Protein AF-A0A956JI15-F1 (afdb_monomer)

pLDDT: mean 96.37, std 3.05, range [80.0, 98.75]

Mean predicted aligned error: 2.75 Å

Foldseek 3Di:
DKDKDADWDWQVVDVPIHTCRLVCLLVLLFKAKAKEKLEAELQADHPRHQKYKDAPDWNVVRDVCPDDDGHGRRSIMMIDGDHFDKIKIKMWMFGFDADVNHTQDDSCVSVCNRVVHDGDGDTPDIDMDMDGDD

Solvent-accessible surface area (backbone atoms only — not comparable to full-atom values): 7423 Å² total; per-residue (Å²): 95,81,43,82,46,75,60,80,45,65,45,74,90,47,90,74,63,41,77,44,41,64,58,48,38,74,39,20,75,30,28,38,49,42,62,28,52,35,22,30,37,71,30,18,77,37,95,75,38,35,29,37,47,45,70,70,41,37,20,56,78,54,47,84,56,88,64,91,71,83,42,56,27,44,46,33,26,40,37,32,59,70,39,71,48,79,50,39,40,29,45,33,36,34,42,18,68,56,62,93,87,37,76,62,60,58,90,57,52,35,52,38,48,52,72,70,46,87,73,81,66,50,78,80,42,79,48,78,42,84,34,78,39,127

Radius of gyration: 15.05 Å; Cα contacts (8 Å, |Δi|>4): 288; chains: 1; bounding box: 37×30×47 Å

Secondary structure (DSSP, 8-state):
-EEEEE---EETTSSSPEE-HHHHHHTTTTEEEEEEESEEETTEE-SS-SEEEEE---GGGTS---SSS-----SEEEEEE-S-EEEEEEEEEEE---BTTB----TTHHHHHHTTPPPSSEEEEEEEEEEEE-

Structure (mmCIF, N/CA/C/O backbone):
data_AF-A0A956JI15-F1
#
_entry.id   AF-A0A956JI15-F1
#
loop_
_atom_site.group_PDB
_atom_site.id
_atom_site.type_symbol
_atom_site.label_atom_id
_atom_site.label_alt_id
_atom_site.label_comp_id
_atom_site.label_asym_id
_atom_site.label_entity_id
_atom_site.label_seq_id
_atom_site.pdbx_PDB_ins_code
_atom_site.Cartn_x
_atom_site.Cartn_y
_atom_site.Cartn_z
_atom_site.occupancy
_atom_site.B_iso_or_equiv
_atom_site.auth_seq_id
_atom_site.auth_comp_id
_atom_site.auth_asym_id
_atom_site.auth_atom_id
_atom_site.pdbx_PDB_model_num
ATOM 1 N N . MET A 1 1 ? -4.384 9.366 17.581 1.00 86.75 1 MET A N 1
ATOM 2 C CA . MET A 1 1 ? -2.903 9.260 17.668 1.00 86.75 1 MET A CA 1
ATOM 3 C C . MET A 1 1 ? -2.379 8.989 16.270 1.00 86.75 1 MET A C 1
ATOM 5 O O . MET A 1 1 ? -3.111 8.368 15.514 1.00 86.75 1 MET A O 1
ATOM 9 N N . SER A 1 2 ? -1.190 9.478 15.919 1.00 95.94 2 SER A N 1
ATOM 10 C CA . SER A 1 2 ? -0.632 9.353 14.565 1.00 95.94 2 SER A CA 1
ATOM 11 C C . SER A 1 2 ? 0.628 8.489 14.595 1.00 95.94 2 SER A C 1
ATOM 13 O O . SER A 1 2 ? 1.478 8.691 15.463 1.00 95.94 2 SER A O 1
ATOM 15 N N . TYR A 1 3 ? 0.723 7.53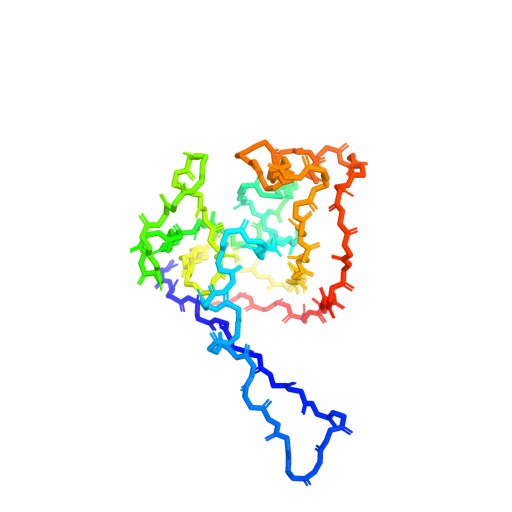8 13.670 1.00 97.06 3 TYR A N 1
ATOM 16 C CA . TYR A 1 3 ? 1.784 6.539 13.574 1.00 97.06 3 TYR A CA 1
ATOM 17 C C . TYR A 1 3 ? 2.305 6.492 12.146 1.00 97.06 3 TYR A C 1
ATOM 19 O O . TYR A 1 3 ? 1.526 6.550 11.198 1.00 97.06 3 TYR A O 1
ATOM 27 N N . GLU A 1 4 ? 3.616 6.378 12.000 1.00 98.12 4 GLU A N 1
ATOM 28 C CA . GLU A 1 4 ? 4.227 5.998 10.731 1.00 98.12 4 GLU A CA 1
ATOM 29 C C . GLU A 1 4 ? 4.191 4.473 10.605 1.00 98.12 4 GLU A C 1
ATOM 31 O O . GLU A 1 4 ? 4.482 3.762 11.571 1.00 98.12 4 GLU A O 1
ATOM 36 N N . LEU A 1 5 ? 3.789 3.986 9.436 1.00 97.75 5 LEU A N 1
ATOM 37 C CA . LEU A 1 5 ? 3.817 2.578 9.068 1.00 97.75 5 LEU A CA 1
ATOM 38 C C . LEU A 1 5 ? 4.794 2.412 7.906 1.00 97.75 5 LEU A C 1
ATOM 40 O O . LEU A 1 5 ? 4.519 2.871 6.797 1.00 97.75 5 LEU A O 1
ATOM 44 N N . THR A 1 6 ? 5.894 1.714 8.172 1.00 98.25 6 THR A N 1
ATOM 45 C CA . THR A 1 6 ? 6.856 1.275 7.158 1.00 98.25 6 THR A CA 1
ATOM 46 C C . THR A 1 6 ? 6.647 -0.207 6.876 1.00 98.25 6 THR A C 1
ATOM 48 O O . THR A 1 6 ? 6.511 -1.000 7.812 1.00 98.25 6 THR A O 1
ATOM 51 N N . ILE A 1 7 ? 6.618 -0.580 5.601 1.00 98.06 7 ILE A N 1
ATOM 52 C CA . ILE A 1 7 ? 6.451 -1.959 5.139 1.00 98.06 7 ILE A CA 1
ATOM 53 C C . ILE A 1 7 ? 7.720 -2.367 4.393 1.00 98.06 7 ILE A C 1
ATOM 55 O O . ILE A 1 7 ? 8.201 -1.630 3.541 1.00 98.06 7 ILE A O 1
ATOM 59 N N . SER A 1 8 ? 8.255 -3.540 4.722 1.00 97.19 8 SER A N 1
ATOM 60 C CA . SER A 1 8 ? 9.393 -4.153 4.037 1.00 97.19 8 SER A CA 1
ATOM 61 C C . SER A 1 8 ? 9.075 -5.602 3.684 1.00 97.19 8 SER A C 1
ATOM 63 O O . SER A 1 8 ? 8.206 -6.233 4.298 1.00 97.19 8 SER A O 1
ATOM 65 N N . PHE A 1 9 ? 9.774 -6.128 2.683 1.00 96.00 9 PHE A N 1
ATOM 66 C CA . PHE A 1 9 ? 9.487 -7.431 2.104 1.00 96.00 9 PHE A CA 1
ATOM 67 C C . PHE A 1 9 ? 10.724 -8.318 2.114 1.00 96.00 9 PHE A C 1
ATOM 69 O O . PHE A 1 9 ? 11.826 -7.892 1.785 1.00 96.00 9 PHE A O 1
ATOM 76 N N . ALA A 1 10 ? 10.523 -9.585 2.466 1.00 95.44 10 ALA A N 1
ATOM 77 C CA . ALA A 1 10 ? 11.560 -10.599 2.392 1.00 95.44 10 ALA A CA 1
ATOM 78 C C . ALA A 1 10 ? 11.046 -11.828 1.640 1.00 95.44 10 ALA A C 1
ATOM 80 O O . ALA A 1 10 ? 9.991 -12.380 1.971 1.00 95.44 10 ALA A O 1
ATOM 81 N N . ASN A 1 11 ? 11.822 -12.291 0.667 1.00 92.50 11 ASN A N 1
ATOM 82 C CA . ASN A 1 11 ? 11.601 -13.552 -0.012 1.00 92.50 11 ASN A CA 1
ATOM 83 C C . ASN A 1 11 ? 12.096 -14.709 0.865 1.00 92.50 11 ASN A C 1
ATOM 85 O O . ASN A 1 11 ? 13.272 -15.073 0.868 1.00 92.50 11 ASN A O 1
ATOM 89 N N . ALA A 1 12 ? 11.170 -15.319 1.601 1.00 92.12 12 ALA A N 1
ATOM 90 C CA . ALA A 1 12 ? 11.446 -16.476 2.450 1.00 92.12 12 ALA A CA 1
ATOM 91 C C . ALA A 1 12 ? 11.464 -17.824 1.691 1.00 92.12 12 ALA A C 1
ATOM 93 O O . ALA A 1 12 ? 11.513 -18.876 2.328 1.00 92.12 12 ALA A O 1
ATOM 94 N N . LEU A 1 13 ? 11.389 -17.823 0.352 1.00 91.69 13 LEU A N 1
ATOM 95 C CA . LEU A 1 13 ? 11.491 -19.043 -0.465 1.00 91.69 13 LEU A CA 1
ATOM 96 C C . LEU A 1 13 ? 12.947 -19.476 -0.703 1.00 91.69 13 LEU A C 1
ATOM 98 O O . LEU A 1 13 ? 13.184 -20.608 -1.129 1.00 91.69 13 LEU A O 1
ATOM 102 N N . VAL A 1 14 ? 13.907 -18.590 -0.429 1.00 91.69 14 VAL A N 1
ATOM 103 C CA . VAL A 1 14 ? 15.352 -18.837 -0.519 1.00 91.69 14 VAL A CA 1
ATOM 104 C C . VAL A 1 14 ? 15.988 -18.881 0.878 1.00 91.69 14 VAL A C 1
ATOM 106 O O . VAL A 1 14 ? 15.420 -18.371 1.843 1.00 91.69 14 VAL A O 1
ATOM 109 N N . ASP A 1 15 ? 17.151 -19.533 0.997 1.00 93.44 15 ASP A N 1
ATOM 110 C CA . ASP A 1 15 ? 17.908 -19.652 2.254 1.00 93.44 15 ASP A CA 1
ATOM 111 C C . ASP A 1 15 ? 19.357 -19.156 2.058 1.00 93.44 15 ASP A C 1
ATOM 113 O O . ASP A 1 15 ? 20.110 -19.779 1.296 1.00 93.44 15 ASP A O 1
ATOM 117 N N . PRO A 1 16 ? 19.767 -18.051 2.716 1.00 91.94 16 PRO A N 1
ATOM 118 C CA . PRO A 1 16 ? 18.972 -17.234 3.646 1.00 91.94 16 PRO A CA 1
ATOM 119 C C . PRO A 1 16 ? 17.859 -16.437 2.937 1.00 91.94 16 PRO A C 1
ATOM 121 O O . PRO A 1 16 ? 17.995 -16.182 1.740 1.00 91.94 16 PRO A O 1
ATOM 124 N N . PRO A 1 17 ? 16.796 -16.008 3.656 1.00 95.69 17 PRO A N 1
ATOM 125 C CA . PRO A 1 17 ? 15.800 -15.095 3.107 1.00 95.69 17 PRO A CA 1
ATOM 126 C C . PRO A 1 17 ? 16.453 -13.837 2.540 1.00 95.69 17 PRO A C 1
ATOM 128 O O . PRO A 1 17 ? 17.339 -13.252 3.167 1.00 95.69 17 PRO A O 1
ATOM 131 N N . GLU A 1 18 ? 15.992 -13.431 1.366 1.00 95.62 18 GLU A N 1
ATOM 132 C CA . GLU A 1 18 ? 16.490 -12.257 0.659 1.00 95.62 18 GLU A CA 1
ATOM 133 C C . GLU A 1 18 ? 15.568 -11.066 0.917 1.00 95.62 18 GLU A C 1
ATOM 135 O O . GLU A 1 18 ? 14.348 -11.207 0.863 1.00 95.62 18 GLU A O 1
ATOM 140 N N . ASP A 1 19 ? 16.141 -9.908 1.237 1.00 95.12 19 ASP A N 1
ATOM 141 C CA . ASP A 1 19 ? 15.387 -8.656 1.313 1.00 95.12 19 ASP A CA 1
ATOM 142 C C . ASP A 1 19 ? 15.082 -8.188 -0.112 1.00 95.12 19 ASP A C 1
ATOM 144 O O . ASP A 1 19 ? 16.003 -7.945 -0.889 1.00 95.12 19 ASP A O 1
ATOM 148 N N . ILE A 1 20 ? 13.796 -8.086 -0.437 1.00 96.00 20 ILE A N 1
ATOM 149 C CA . ILE A 1 20 ? 13.304 -7.654 -1.752 1.00 96.00 20 ILE A CA 1
ATOM 150 C C . ILE A 1 20 ? 12.680 -6.256 -1.682 1.00 96.00 20 ILE A C 1
ATOM 152 O O . ILE A 1 20 ? 12.021 -5.812 -2.615 1.00 96.00 20 ILE A O 1
ATOM 156 N N . THR A 1 21 ? 12.877 -5.534 -0.575 1.00 97.44 21 THR A N 1
ATOM 157 C CA . THR A 1 21 ? 12.397 -4.152 -0.443 1.00 97.44 21 THR A CA 1
ATOM 158 C C . THR A 1 21 ? 13.069 -3.254 -1.475 1.00 97.44 21 THR A C 1
ATOM 160 O O . THR A 1 21 ? 12.381 -2.496 -2.144 1.00 97.44 21 THR A O 1
ATOM 163 N N . ALA A 1 22 ? 14.381 -3.411 -1.676 1.00 95.81 22 ALA A N 1
ATOM 164 C CA . ALA A 1 22 ? 15.129 -2.652 -2.678 1.00 95.81 22 ALA A CA 1
ATOM 165 C C . ALA A 1 22 ? 14.652 -2.928 -4.116 1.00 95.81 22 ALA A C 1
ATOM 167 O O . ALA A 1 22 ? 14.645 -2.020 -4.932 1.00 95.81 22 ALA A O 1
ATOM 168 N N . GLU A 1 23 ? 14.212 -4.154 -4.421 1.00 95.38 23 GLU A N 1
ATOM 169 C CA . GLU A 1 23 ? 13.629 -4.486 -5.731 1.00 95.38 23 GLU A CA 1
ATOM 170 C C . GLU A 1 23 ? 12.316 -3.723 -5.958 1.00 95.38 23 GLU A C 1
ATOM 172 O O . GLU A 1 23 ? 12.101 -3.161 -7.025 1.00 95.38 23 GLU A O 1
ATOM 177 N N . ILE A 1 24 ? 11.472 -3.614 -4.927 1.00 97.94 24 ILE A N 1
ATOM 178 C CA . ILE A 1 24 ? 10.221 -2.841 -4.989 1.00 97.94 24 ILE A CA 1
ATOM 179 C C . ILE A 1 24 ? 10.496 -1.332 -5.103 1.00 97.94 24 ILE A C 1
ATOM 181 O O . ILE A 1 24 ? 9.753 -0.634 -5.788 1.00 97.94 24 ILE A O 1
ATOM 185 N N . GLU A 1 25 ? 11.544 -0.826 -4.445 1.00 97.81 25 GLU A N 1
ATOM 186 C CA . GLU A 1 25 ? 11.997 0.567 -4.582 1.00 97.81 25 GLU A CA 1
ATOM 187 C C . GLU A 1 25 ? 12.512 0.847 -6.006 1.00 97.81 25 GLU A C 1
ATOM 189 O O . GLU A 1 25 ? 12.087 1.816 -6.636 1.00 97.81 25 GLU A O 1
ATOM 194 N N . ASP A 1 26 ? 13.372 -0.023 -6.543 1.00 96.69 26 ASP A N 1
ATOM 195 C CA . ASP A 1 26 ? 13.918 0.095 -7.902 1.00 96.69 26 ASP A CA 1
ATOM 196 C C . ASP A 1 26 ? 12.812 -0.001 -8.973 1.00 96.69 26 ASP A C 1
ATOM 198 O O . ASP A 1 26 ? 12.873 0.678 -10.002 1.00 96.69 26 ASP A O 1
ATOM 202 N N . GLU A 1 27 ? 11.774 -0.802 -8.720 1.00 96.25 27 GLU A N 1
ATOM 203 C CA . GLU A 1 27 ? 10.601 -0.986 -9.581 1.00 96.25 27 GLU A CA 1
ATOM 204 C C . GLU A 1 27 ? 9.364 -0.211 -9.081 1.00 96.25 27 GLU A C 1
ATOM 206 O O . GLU A 1 27 ? 8.223 -0.648 -9.268 1.00 96.25 27 GLU A O 1
ATOM 211 N N . ALA A 1 28 ? 9.563 0.953 -8.452 1.00 97.69 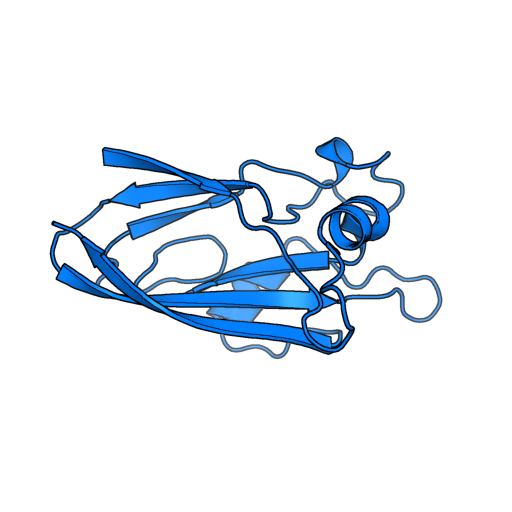28 ALA A N 1
ATOM 212 C CA . ALA A 1 28 ? 8.494 1.758 -7.852 1.00 97.69 28 ALA A CA 1
ATOM 213 C C . ALA A 1 28 ? 7.330 2.081 -8.812 1.00 97.69 28 ALA A C 1
ATOM 215 O O . ALA A 1 28 ? 6.168 2.084 -8.400 1.00 97.69 28 ALA A O 1
ATOM 216 N N . GLU A 1 29 ? 7.623 2.318 -10.093 1.00 96.38 29 GLU A N 1
ATOM 217 C CA . GLU A 1 29 ? 6.622 2.619 -11.135 1.00 96.38 29 GLU A CA 1
ATOM 218 C C . GLU A 1 29 ? 5.731 1.414 -11.483 1.00 96.38 29 GLU A C 1
ATOM 220 O O . GLU A 1 29 ? 4.633 1.559 -12.026 1.00 96.38 29 GLU A O 1
ATOM 225 N N . GLU A 1 30 ? 6.183 0.208 -11.144 1.00 97.00 30 GLU A N 1
ATOM 226 C CA . GLU A 1 30 ? 5.480 -1.046 -11.405 1.00 97.00 30 GLU A CA 1
ATOM 227 C C . GLU A 1 30 ? 4.854 -1.627 -10.133 1.00 97.00 30 GLU A C 1
ATOM 229 O O . GLU A 1 30 ? 4.057 -2.557 -10.214 1.00 97.00 30 GLU A O 1
ATOM 234 N N . HIS A 1 31 ? 5.140 -1.069 -8.957 1.00 97.94 31 HIS A N 1
ATOM 235 C CA . HIS A 1 31 ? 4.639 -1.588 -7.689 1.00 97.94 31 HIS A CA 1
ATOM 236 C C . HIS A 1 31 ? 3.701 -0.621 -6.979 1.00 97.94 31 HIS A C 1
ATOM 238 O O . HIS A 1 31 ? 3.946 0.580 -6.889 1.00 97.94 31 HIS A O 1
ATOM 244 N N . MET A 1 32 ? 2.612 -1.155 -6.423 1.00 98.38 32 MET A N 1
ATOM 245 C CA . MET A 1 32 ? 1.728 -0.390 -5.545 1.00 98.38 32 MET A CA 1
ATOM 246 C C . MET A 1 32 ? 1.189 -1.261 -4.415 1.00 98.38 32 MET A C 1
ATOM 248 O O . MET A 1 32 ? 0.626 -2.336 -4.651 1.00 98.38 32 MET A O 1
ATOM 252 N N . LEU A 1 33 ? 1.328 -0.772 -3.185 1.00 98.50 33 LEU A N 1
ATOM 253 C CA . LEU A 1 33 ? 0.721 -1.354 -2.001 1.00 98.50 33 LEU A CA 1
ATOM 254 C C . LEU A 1 33 ? -0.662 -0.757 -1.748 1.00 98.50 33 LEU A C 1
ATOM 256 O O . LEU A 1 33 ? -0.866 0.455 -1.802 1.00 98.50 33 LEU A O 1
ATOM 260 N N . PHE A 1 34 ? -1.605 -1.609 -1.365 1.00 98.62 34 PHE A N 1
ATOM 261 C CA . PHE A 1 34 ? -2.948 -1.226 -0.949 1.00 98.62 34 PHE A CA 1
ATOM 262 C C . PHE A 1 34 ? -3.171 -1.624 0.506 1.00 98.62 34 PHE A C 1
ATOM 264 O O . PHE A 1 34 ? -2.947 -2.777 0.886 1.00 98.62 34 PHE A O 1
ATOM 271 N N . ILE A 1 35 ? -3.650 -0.669 1.305 1.00 98.38 35 ILE A N 1
ATOM 272 C CA . ILE A 1 35 ? -4.017 -0.869 2.707 1.00 98.38 35 ILE A CA 1
ATOM 273 C C . ILE A 1 35 ? -5.542 -0.879 2.811 1.00 98.38 35 ILE A C 1
ATOM 275 O O . ILE A 1 35 ? -6.202 0.120 2.524 1.00 98.38 35 ILE A O 1
ATOM 279 N N . VAL A 1 36 ? -6.104 -2.024 3.203 1.00 98.06 36 VAL A N 1
ATOM 280 C CA . VAL A 1 36 ? -7.555 -2.252 3.293 1.00 98.06 36 VAL A CA 1
ATOM 281 C C . VAL A 1 36 ? -7.936 -2.955 4.603 1.00 98.06 36 VAL A C 1
ATOM 283 O O . VAL A 1 36 ? -7.075 -3.256 5.430 1.00 98.06 36 VAL A O 1
ATOM 286 N N . GLY A 1 37 ? -9.229 -3.220 4.814 1.00 97.31 37 GLY A N 1
ATOM 287 C CA . GLY A 1 37 ? -9.764 -3.815 6.048 1.00 97.31 37 GLY A CA 1
ATOM 288 C C . GLY A 1 37 ? -10.618 -2.811 6.817 1.00 97.31 37 GLY A C 1
ATOM 289 O O . GLY A 1 37 ? -11.365 -2.055 6.198 1.00 97.31 37 GLY A O 1
ATOM 290 N N . ASP A 1 38 ? -10.480 -2.764 8.142 1.00 98.19 38 ASP A N 1
ATOM 291 C CA . ASP A 1 38 ? -11.171 -1.809 9.026 1.00 98.19 38 ASP A CA 1
ATOM 292 C C . ASP A 1 38 ? -10.496 -0.421 8.997 1.00 98.19 38 ASP A C 1
ATOM 294 O O . ASP A 1 38 ? -10.136 0.171 10.020 1.00 98.19 38 ASP A O 1
ATOM 298 N N . VAL A 1 39 ? -10.302 0.080 7.776 1.00 98.06 39 VAL A N 1
ATOM 299 C CA . VAL A 1 39 ? -9.512 1.257 7.411 1.00 98.06 39 VAL A CA 1
ATOM 300 C C . VAL A 1 39 ? -10.363 2.203 6.564 1.00 98.06 39 VAL A C 1
ATOM 302 O O . VAL A 1 39 ? -11.155 1.766 5.725 1.00 98.06 39 VAL A O 1
ATOM 305 N N . VAL A 1 40 ? -10.169 3.509 6.745 1.00 98.31 40 VAL A N 1
ATOM 306 C CA . VAL A 1 40 ? -10.575 4.528 5.766 1.00 98.31 40 VAL A CA 1
ATOM 307 C C . VAL A 1 40 ? -9.336 5.150 5.119 1.00 98.31 40 VAL A C 1
ATOM 309 O O . VAL A 1 40 ? -8.455 5.657 5.808 1.00 98.31 40 VAL A O 1
ATOM 312 N N . GLY A 1 41 ? -9.240 5.111 3.796 1.00 97.69 41 GLY A N 1
ATOM 313 C CA . GLY A 1 41 ? -8.069 5.565 3.050 1.00 97.69 41 GLY A CA 1
ATOM 314 C C . GLY A 1 41 ? -8.286 5.500 1.535 1.00 97.69 41 GLY A C 1
ATOM 315 O O . GLY A 1 41 ? -9.409 5.271 1.088 1.00 97.69 41 GLY A O 1
ATOM 316 N N . PRO A 1 42 ? -7.229 5.680 0.726 1.00 97.88 42 PRO A N 1
ATOM 317 C CA . PRO A 1 42 ? -7.322 5.671 -0.734 1.00 97.88 42 PRO A CA 1
ATOM 318 C C . PRO A 1 42 ? -7.984 4.412 -1.310 1.00 97.88 42 PRO A C 1
ATOM 320 O O . PRO A 1 42 ? -8.744 4.505 -2.268 1.00 97.88 42 PRO A O 1
ATOM 323 N N . ALA A 1 43 ? -7.706 3.247 -0.716 1.00 97.75 43 ALA A N 1
ATOM 324 C CA . ALA A 1 43 ? -8.141 1.944 -1.219 1.00 97.75 43 ALA A CA 1
ATOM 325 C C . ALA A 1 43 ? -9.288 1.297 -0.421 1.00 97.75 43 ALA A C 1
ATOM 327 O O . ALA A 1 43 ? -9.718 0.189 -0.743 1.00 97.75 43 ALA A O 1
ATOM 328 N N . ALA A 1 44 ? -9.770 1.953 0.638 1.00 97.25 44 ALA A N 1
ATOM 329 C CA . ALA A 1 44 ? -10.753 1.381 1.551 1.00 97.25 44 ALA A CA 1
ATOM 330 C C . ALA A 1 44 ? -11.655 2.451 2.165 1.00 97.25 44 ALA A C 1
ATOM 332 O O . ALA A 1 44 ? -11.206 3.522 2.562 1.00 97.25 44 ALA A O 1
ATOM 333 N N . ALA A 1 45 ? -12.937 2.130 2.293 1.00 95.94 45 ALA A N 1
ATOM 334 C CA . ALA A 1 45 ? -13.930 2.986 2.929 1.00 95.94 45 ALA A CA 1
ATOM 335 C C . ALA A 1 45 ? -14.794 2.144 3.873 1.00 95.94 45 ALA A C 1
ATOM 337 O O . ALA A 1 45 ? -15.981 1.951 3.625 1.00 95.94 45 ALA A O 1
ATOM 338 N N . ALA A 1 46 ? -14.181 1.582 4.921 1.00 96.44 46 ALA A N 1
ATOM 339 C CA . ALA A 1 46 ? -14.921 0.819 5.920 1.00 96.44 46 ALA A CA 1
ATOM 340 C C . ALA A 1 46 ? -16.031 1.677 6.556 1.00 96.44 46 ALA A C 1
ATOM 342 O O . ALA A 1 46 ? -15.806 2.845 6.873 1.00 96.44 46 ALA A O 1
ATOM 343 N N . ASP A 1 47 ? -17.208 1.086 6.785 1.00 95.38 47 ASP A N 1
ATOM 344 C CA . ASP A 1 47 ? -18.348 1.778 7.410 1.00 95.38 47 ASP A CA 1
ATOM 345 C C . ASP A 1 47 ? -18.039 2.213 8.855 1.00 95.38 47 ASP A C 1
ATOM 347 O O . ASP A 1 47 ? -18.504 3.252 9.328 1.00 95.38 47 ASP A O 1
ATOM 351 N N . THR A 1 48 ? -17.237 1.412 9.561 1.00 96.44 48 THR A N 1
ATOM 352 C CA . THR A 1 48 ? -16.791 1.653 10.940 1.00 96.44 48 THR A CA 1
ATOM 353 C C . THR A 1 48 ? -15.267 1.519 11.033 1.00 96.44 48 THR A C 1
ATOM 355 O O . THR A 1 48 ? -14.776 0.519 11.557 1.00 96.44 48 THR A O 1
ATOM 358 N N . PRO A 1 49 ? -14.495 2.482 10.499 1.00 98.00 49 PRO A N 1
ATOM 359 C CA . PRO A 1 49 ? -13.044 2.365 10.431 1.00 98.00 49 PRO A CA 1
ATOM 360 C C . PRO A 1 49 ? -12.419 2.513 11.823 1.00 98.00 49 PRO A C 1
ATOM 362 O O . PRO A 1 49 ? -12.788 3.404 12.593 1.00 98.00 49 PRO A O 1
ATOM 365 N N . LEU A 1 50 ? -11.432 1.672 12.132 1.00 98.50 50 LEU A N 1
ATOM 366 C CA . LEU A 1 50 ? -10.632 1.793 13.356 1.00 98.50 50 LEU A CA 1
ATOM 367 C C . LEU A 1 50 ? -9.465 2.766 13.166 1.00 98.50 50 LEU A C 1
ATOM 369 O O . LEU A 1 50 ? -9.065 3.460 14.106 1.00 98.50 50 LEU A O 1
ATOM 373 N N . ILE A 1 51 ? -8.944 2.843 11.940 1.00 98.62 51 ILE A N 1
ATOM 374 C CA . ILE A 1 51 ? -7.830 3.711 11.558 1.00 98.62 51 ILE A CA 1
ATOM 375 C C . ILE A 1 51 ? -8.100 4.439 10.236 1.00 98.62 51 ILE A C 1
ATOM 377 O O . ILE A 1 51 ? -8.854 3.950 9.392 1.00 98.62 51 ILE A O 1
ATOM 381 N N . SER A 1 52 ? -7.459 5.591 10.034 1.00 98.50 52 SER A N 1
ATOM 382 C CA . SER A 1 52 ? -7.293 6.193 8.710 1.00 98.50 52 SER A CA 1
ATOM 383 C C . SER A 1 52 ? -5.908 5.897 8.138 1.00 98.50 52 SER A C 1
ATOM 385 O O . SER A 1 52 ? -4.959 5.671 8.890 1.00 98.50 52 SER A O 1
ATOM 387 N N . HIS A 1 53 ? -5.795 5.911 6.811 1.00 98.56 53 HIS A N 1
ATOM 388 C CA . HIS A 1 53 ? -4.563 5.672 6.061 1.00 98.56 53 HIS A CA 1
ATOM 389 C C . HIS A 1 53 ? -4.338 6.763 5.009 1.00 98.56 53 HIS A C 1
ATOM 391 O O . HIS A 1 53 ? -5.277 7.215 4.351 1.00 98.56 53 HIS A O 1
ATOM 397 N N . ARG A 1 54 ? -3.076 7.162 4.838 1.00 98.44 54 ARG A N 1
ATOM 398 C CA . ARG A 1 54 ? -2.578 7.873 3.655 1.00 98.44 54 ARG A CA 1
ATOM 399 C C . ARG A 1 54 ? -1.164 7.402 3.325 1.00 98.44 54 ARG A C 1
ATOM 401 O O . ARG A 1 54 ? -0.409 7.049 4.232 1.00 98.44 54 ARG A O 1
ATOM 408 N N . TYR A 1 55 ? -0.809 7.454 2.051 1.00 98.69 55 TYR A N 1
ATOM 409 C CA . TYR A 1 55 ? 0.568 7.266 1.607 1.00 98.69 55 TYR A CA 1
ATOM 410 C C . TYR A 1 55 ? 1.435 8.457 2.028 1.00 98.69 55 TYR A C 1
ATOM 412 O O . TYR A 1 55 ? 0.948 9.591 2.080 1.00 98.69 55 TYR A O 1
ATOM 420 N N . GLU A 1 56 ? 2.692 8.191 2.366 1.00 98.56 56 GLU A N 1
ATOM 421 C CA . GLU A 1 56 ? 3.710 9.216 2.631 1.00 98.56 56 GLU A CA 1
ATOM 422 C C . GLU A 1 56 ? 4.980 9.008 1.795 1.00 98.56 56 GLU A C 1
ATOM 424 O O . GLU A 1 56 ? 5.989 9.649 2.068 1.00 98.56 56 GLU A O 1
ATOM 429 N N . ASP A 1 57 ? 4.899 8.166 0.766 1.00 98.62 57 ASP A N 1
ATOM 430 C CA . ASP A 1 57 ? 5.906 8.006 -0.273 1.00 98.62 57 ASP A CA 1
ATOM 431 C C . ASP A 1 57 ? 5.308 8.184 -1.675 1.00 98.62 57 ASP A C 1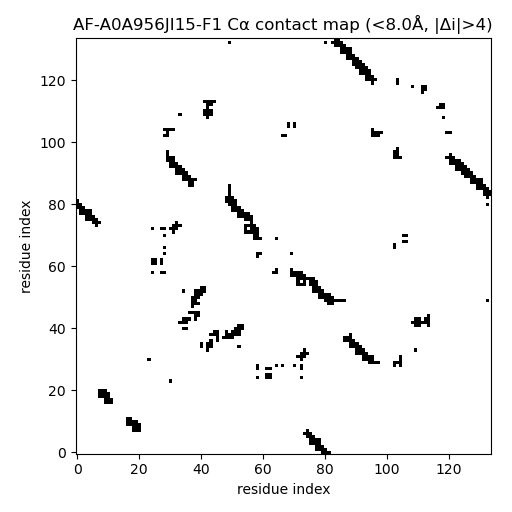
ATOM 433 O O . ASP A 1 57 ? 4.097 8.049 -1.895 1.00 98.62 57 ASP A O 1
ATOM 437 N N . LEU A 1 58 ? 6.186 8.493 -2.620 1.00 98.50 58 LEU A N 1
ATOM 438 C CA . LEU A 1 58 ? 5.929 8.546 -4.053 1.00 98.50 58 LEU A CA 1
ATOM 439 C C . LEU A 1 58 ? 7.037 7.803 -4.807 1.00 98.50 58 LEU A C 1
ATOM 441 O O . LEU A 1 58 ? 8.111 7.541 -4.273 1.00 98.50 58 LEU A O 1
ATOM 445 N N . GLU A 1 59 ? 6.801 7.484 -6.074 1.00 98.00 59 GLU A N 1
ATOM 446 C CA . GLU A 1 59 ? 7.812 6.891 -6.959 1.00 98.00 59 GLU A CA 1
ATOM 447 C C . GLU A 1 59 ? 9.093 7.726 -7.033 1.00 98.00 59 GLU A C 1
ATOM 449 O O . GLU A 1 59 ? 10.196 7.176 -7.057 1.00 98.00 59 GLU A O 1
ATOM 454 N N . SER A 1 60 ? 8.971 9.056 -7.021 1.00 97.81 60 SER A N 1
ATOM 455 C CA . SER A 1 60 ? 10.119 9.966 -7.042 1.00 97.81 60 SER A CA 1
ATOM 456 C C . SER A 1 60 ? 10.995 9.932 -5.781 1.00 97.81 60 SER A C 1
ATOM 458 O O . SER A 1 60 ? 12.119 10.439 -5.817 1.00 97.81 60 SER A O 1
ATOM 460 N N . ASP A 1 61 ? 10.537 9.307 -4.690 1.00 98.19 61 ASP A N 1
ATOM 461 C CA . ASP A 1 61 ? 11.370 9.059 -3.507 1.00 98.19 61 ASP A CA 1
ATOM 462 C C . ASP A 1 61 ? 12.379 7.918 -3.739 1.00 98.19 61 ASP A C 1
ATOM 464 O O . ASP A 1 61 ? 13.417 7.868 -3.073 1.00 98.19 61 ASP A O 1
ATOM 468 N N . TYR A 1 62 ? 12.108 7.037 -4.708 1.00 97.06 62 TYR A N 1
ATOM 469 C CA . TYR A 1 62 ? 12.897 5.832 -4.998 1.00 97.06 62 TYR A CA 1
ATOM 470 C C . TYR A 1 62 ? 13.562 5.852 -6.376 1.00 97.06 62 TYR A C 1
ATOM 472 O O . TYR A 1 62 ? 14.528 5.134 -6.624 1.00 97.06 62 TYR A O 1
ATOM 480 N N . GLY A 1 63 ? 13.098 6.717 -7.274 1.00 94.12 63 GLY A N 1
ATOM 481 C CA . GLY A 1 63 ? 13.597 6.789 -8.637 1.00 94.12 63 GLY A CA 1
ATOM 482 C C . GLY A 1 63 ? 13.404 8.154 -9.278 1.00 94.12 63 GLY A C 1
ATOM 483 O O . GLY A 1 63 ? 13.157 9.168 -8.632 1.00 94.12 63 GLY A O 1
ATOM 484 N N . ALA A 1 64 ? 13.555 8.195 -10.600 1.00 92.12 64 ALA A N 1
ATOM 485 C CA . ALA A 1 64 ? 13.399 9.433 -11.359 1.00 92.12 64 ALA A CA 1
ATOM 486 C C . ALA A 1 64 ? 11.935 9.776 -11.674 1.00 92.12 64 ALA A C 1
ATOM 488 O O . ALA A 1 64 ? 11.704 10.865 -12.202 1.00 92.12 64 ALA A O 1
ATOM 489 N N . ASN A 1 65 ? 10.994 8.860 -11.400 1.00 89.75 65 ASN A N 1
ATOM 490 C CA . ASN A 1 65 ? 9.632 8.897 -11.928 1.00 89.75 65 ASN A CA 1
ATOM 491 C C . ASN A 1 65 ? 9.644 9.163 -13.451 1.00 89.75 65 ASN A C 1
ATOM 493 O O . ASN A 1 65 ? 9.313 10.239 -13.957 1.00 89.75 65 ASN A O 1
ATOM 497 N N . ALA A 1 66 ? 10.189 8.196 -14.181 1.00 84.75 66 ALA A N 1
ATOM 498 C CA . ALA A 1 66 ? 10.445 8.255 -15.607 1.00 84.75 66 ALA A CA 1
ATOM 499 C C . ALA A 1 66 ? 9.174 8.107 -16.456 1.00 84.75 66 ALA A C 1
ATOM 501 O O . ALA A 1 66 ? 9.188 8.519 -17.624 1.00 84.75 66 ALA A O 1
ATOM 502 N N . THR A 1 67 ? 8.091 7.543 -15.911 1.00 80.00 67 THR A N 1
ATOM 503 C CA . THR A 1 67 ? 6.834 7.343 -16.637 1.00 80.00 67 THR A CA 1
ATOM 504 C C . THR A 1 67 ? 5.609 7.809 -15.850 1.00 80.00 67 THR A C 1
ATOM 506 O O . THR A 1 67 ? 5.450 7.525 -14.676 1.00 80.00 67 THR A O 1
ATOM 509 N N . GLY A 1 68 ? 4.681 8.490 -16.533 1.00 81.44 68 GLY A N 1
ATOM 510 C CA . GLY A 1 68 ? 3.359 8.784 -15.9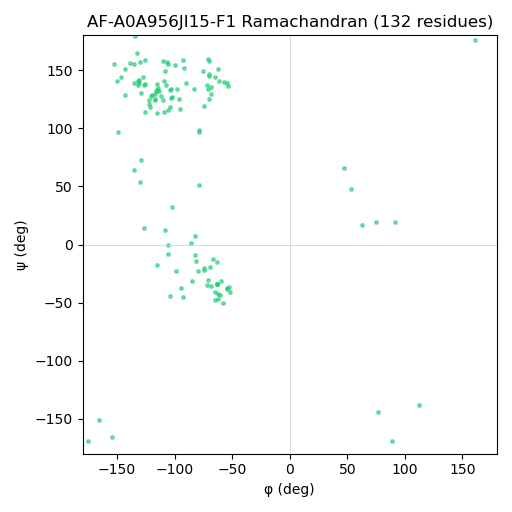73 1.00 81.44 68 GLY A CA 1
ATOM 511 C C . GLY A 1 68 ? 3.312 9.916 -14.938 1.00 81.44 68 GLY A C 1
ATOM 512 O O . GLY A 1 68 ? 3.918 10.973 -15.120 1.00 81.44 68 GLY A O 1
ATOM 513 N N . GLU A 1 69 ? 2.451 9.730 -13.939 1.00 90.38 69 GLU A N 1
ATOM 514 C CA . GLU A 1 69 ? 2.257 10.629 -12.795 1.00 90.38 69 GLU A CA 1
ATOM 515 C C . GLU A 1 69 ? 3.160 10.181 -11.643 1.00 90.38 69 GLU A C 1
ATOM 517 O O . GLU A 1 69 ? 3.542 9.028 -11.608 1.00 90.38 69 GLU A O 1
ATOM 522 N N . ASP A 1 70 ? 3.469 11.062 -10.688 1.00 96.50 70 ASP A N 1
ATOM 523 C CA . ASP A 1 70 ? 4.174 10.664 -9.460 1.00 96.50 70 ASP A CA 1
ATOM 524 C C . ASP A 1 70 ? 3.190 10.017 -8.486 1.00 96.50 70 ASP A C 1
ATOM 526 O O . ASP A 1 70 ? 2.408 10.711 -7.825 1.00 96.50 70 ASP A O 1
ATOM 530 N N . LEU A 1 71 ? 3.162 8.688 -8.470 1.00 97.88 71 LEU A N 1
ATOM 531 C CA . LEU A 1 71 ? 2.170 7.900 -7.752 1.00 97.88 71 LEU A CA 1
ATOM 532 C C . LEU A 1 71 ? 2.757 7.252 -6.493 1.00 97.88 71 LEU A C 1
ATOM 534 O O . LEU A 1 71 ? 3.961 7.022 -6.401 1.00 97.88 71 LEU A O 1
ATOM 538 N N . PRO A 1 72 ? 1.915 6.902 -5.506 1.00 98.25 72 PRO A N 1
ATOM 539 C CA . PRO A 1 72 ? 2.382 6.214 -4.309 1.00 98.25 72 PRO A CA 1
ATOM 540 C C . PRO A 1 72 ? 2.941 4.822 -4.594 1.00 98.25 72 PRO A C 1
ATOM 542 O O . PRO A 1 72 ? 2.372 4.080 -5.398 1.00 98.25 72 PRO A O 1
ATOM 545 N N . VAL A 1 73 ? 3.986 4.426 -3.867 1.00 98.44 73 VAL A N 1
ATOM 546 C CA . VAL A 1 73 ? 4.429 3.021 -3.798 1.00 98.44 73 VAL A CA 1
ATOM 547 C C . VAL A 1 73 ? 3.759 2.337 -2.610 1.00 98.44 73 VAL A C 1
ATOM 549 O O . VAL A 1 73 ? 3.181 1.263 -2.757 1.00 98.44 73 VAL A O 1
ATOM 552 N N . GLY A 1 74 ? 3.737 2.997 -1.452 1.00 98.44 74 GLY A N 1
ATOM 553 C CA . GLY A 1 74 ? 3.098 2.552 -0.220 1.00 98.44 74 GLY A CA 1
ATOM 554 C C . GLY A 1 74 ? 3.992 1.749 0.719 1.00 98.44 74 GLY A C 1
ATOM 555 O O . GLY A 1 74 ? 3.472 1.078 1.613 1.00 98.44 74 GLY A O 1
ATOM 556 N N . LEU A 1 75 ? 5.312 1.842 0.570 1.00 98.69 75 LEU A N 1
ATOM 557 C CA . LEU A 1 75 ? 6.293 1.371 1.547 1.00 98.69 75 LEU A CA 1
ATOM 558 C C . LEU A 1 75 ? 6.296 2.256 2.801 1.00 98.69 75 LEU A C 1
ATOM 560 O O . LEU A 1 75 ? 6.504 1.744 3.903 1.00 98.69 75 LEU A O 1
ATOM 564 N N . VAL A 1 76 ? 5.987 3.551 2.665 1.00 98.75 76 VAL A N 1
ATOM 565 C CA . VAL A 1 76 ? 5.829 4.490 3.789 1.00 98.75 76 VAL A CA 1
ATOM 566 C C . VAL A 1 76 ? 4.420 5.071 3.825 1.00 98.75 76 VAL A C 1
ATOM 568 O O . VAL A 1 76 ? 3.889 5.598 2.851 1.00 98.75 76 VAL A O 1
ATOM 571 N N . ASN A 1 77 ? 3.783 4.984 4.991 1.00 98.69 77 ASN A N 1
ATOM 572 C CA . ASN A 1 77 ? 2.397 5.387 5.179 1.00 98.69 77 ASN A CA 1
ATOM 573 C C . ASN A 1 77 ? 2.212 6.122 6.503 1.00 98.69 77 ASN A C 1
ATOM 575 O O . ASN A 1 77 ? 2.906 5.858 7.489 1.00 98.69 77 ASN A O 1
ATOM 579 N N . ARG A 1 78 ? 1.171 6.953 6.577 1.00 98.62 78 ARG A N 1
ATOM 580 C CA . ARG A 1 78 ? 0.634 7.421 7.854 1.00 98.62 78 ARG A CA 1
ATOM 581 C C . ARG A 1 78 ? -0.656 6.717 8.203 1.00 98.62 78 ARG A C 1
ATOM 583 O O . ARG A 1 78 ? -1.589 6.682 7.404 1.00 98.62 78 ARG A O 1
ATOM 590 N N . ILE A 1 79 ? -0.717 6.268 9.450 1.00 98.31 79 ILE A N 1
ATOM 591 C CA . ILE A 1 79 ? -1.903 5.718 10.085 1.00 98.31 79 ILE A CA 1
ATOM 592 C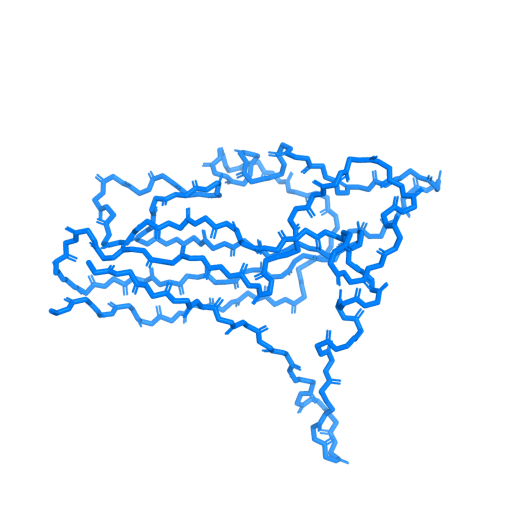 C . ILE A 1 79 ? -2.351 6.628 11.227 1.00 98.31 79 ILE A C 1
ATOM 594 O O . ILE A 1 79 ? -1.539 7.046 12.058 1.00 98.31 79 ILE A O 1
ATOM 598 N N . GLU A 1 80 ? -3.647 6.918 11.318 1.00 98.38 80 GLU A N 1
ATOM 599 C CA . GLU A 1 80 ? -4.216 7.602 12.482 1.00 98.38 80 GLU A CA 1
ATOM 600 C C . GLU A 1 80 ? -5.290 6.746 13.144 1.00 98.38 80 GLU A C 1
ATOM 602 O O . GLU A 1 80 ? -6.224 6.287 12.498 1.00 98.38 80 GLU A O 1
ATOM 607 N N . ALA A 1 81 ? -5.168 6.543 14.455 1.00 98.06 81 ALA A N 1
ATOM 608 C CA . ALA A 1 81 ? -6.189 5.852 15.234 1.00 98.06 81 ALA A CA 1
ATOM 609 C C . ALA A 1 81 ? -7.450 6.719 15.350 1.00 98.06 81 ALA A C 1
ATOM 611 O O . ALA A 1 81 ? -7.368 7.854 15.836 1.00 98.06 81 ALA A O 1
ATOM 612 N N . LEU A 1 82 ? -8.593 6.161 14.942 1.00 98.25 82 LEU A N 1
ATOM 613 C CA . LEU A 1 82 ? -9.902 6.819 14.949 1.00 98.25 82 LEU A CA 1
ATOM 614 C C . LEU A 1 82 ? -10.783 6.330 16.099 1.00 98.25 82 LEU A C 1
ATOM 616 O O . LEU A 1 82 ? -11.414 7.142 16.777 1.00 98.25 82 LEU A O 1
ATOM 620 N N . ALA A 1 83 ? -10.812 5.018 16.332 1.00 97.25 83 ALA A N 1
ATOM 621 C CA . ALA A 1 83 ? -11.631 4.395 17.364 1.00 97.25 83 ALA A CA 1
ATOM 622 C C . ALA A 1 83 ? -10.933 3.158 17.950 1.00 97.25 83 ALA A C 1
ATOM 624 O O . ALA A 1 83 ? -10.266 2.436 17.208 1.00 97.25 83 ALA A O 1
ATOM 625 N N . PRO A 1 84 ? -11.083 2.890 19.260 1.00 97.69 84 PRO A N 1
ATOM 626 C CA . PRO A 1 84 ? -10.608 1.647 19.846 1.00 97.69 84 PRO A CA 1
ATOM 627 C C . PRO A 1 84 ? -11.463 0.469 19.367 1.00 97.69 84 PRO A C 1
ATOM 629 O O . PRO A 1 84 ? -12.674 0.604 19.177 1.00 97.69 84 PRO A O 1
ATOM 632 N N . GLY A 1 85 ? -10.845 -0.697 19.220 1.00 97.88 85 GLY A N 1
ATOM 633 C CA . GLY A 1 85 ? -11.521 -1.904 18.770 1.00 97.88 85 GLY A CA 1
ATOM 634 C C . GLY A 1 85 ? -10.567 -2.970 18.249 1.00 97.88 85 GLY A C 1
ATOM 635 O O . GLY A 1 85 ? -9.358 -2.765 18.147 1.00 97.88 85 GLY A O 1
ATOM 636 N N . GLU A 1 86 ? -11.154 -4.111 17.913 1.00 98.31 86 GLU A N 1
ATOM 637 C CA . GLU A 1 86 ? -10.501 -5.211 17.212 1.00 98.31 86 GLU A CA 1
ATOM 638 C C . GLU A 1 86 ? -11.057 -5.287 15.789 1.00 98.31 86 GLU A C 1
ATOM 640 O O . GLU A 1 86 ? -12.258 -5.108 15.580 1.00 98.31 86 GLU A O 1
ATOM 645 N N . GLY A 1 87 ? -10.190 -5.555 14.821 1.00 97.75 87 GLY A N 1
ATOM 646 C CA . GLY A 1 87 ? -10.536 -5.632 13.410 1.00 97.75 87 GLY A CA 1
ATOM 647 C C . GLY A 1 87 ? -9.428 -6.280 12.590 1.00 97.75 87 GLY A C 1
ATOM 648 O O . GLY A 1 87 ? -8.658 -7.111 13.079 1.00 97.75 87 GLY A O 1
ATOM 649 N N . SER A 1 88 ? -9.336 -5.884 11.331 1.00 98.25 88 SER A N 1
ATOM 650 C CA . SER A 1 88 ? -8.429 -6.432 10.335 1.00 98.25 88 SER A CA 1
ATOM 651 C C . SER A 1 88 ? -7.685 -5.333 9.582 1.00 98.25 88 SER A C 1
ATOM 653 O O . SER A 1 88 ? -8.248 -4.295 9.232 1.00 98.25 88 SER A O 1
ATOM 655 N N . LEU A 1 89 ? -6.407 -5.587 9.316 1.00 98.12 89 LEU A N 1
ATOM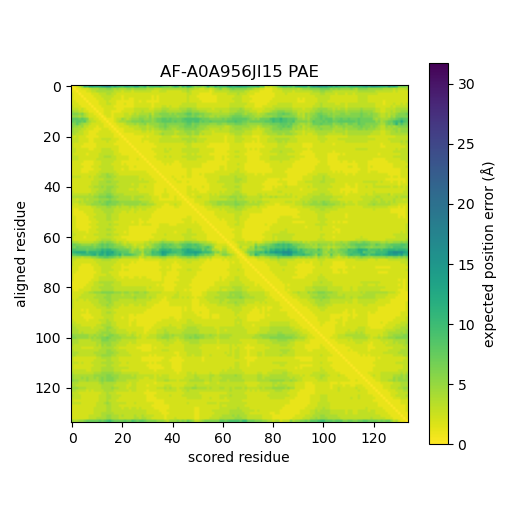 656 C CA . LEU A 1 89 ? -5.569 -4.802 8.418 1.00 98.12 89 LEU A CA 1
ATOM 657 C C . LEU A 1 89 ? -5.071 -5.740 7.329 1.00 98.12 89 LEU A C 1
ATOM 659 O O . LEU A 1 89 ? -4.373 -6.705 7.629 1.00 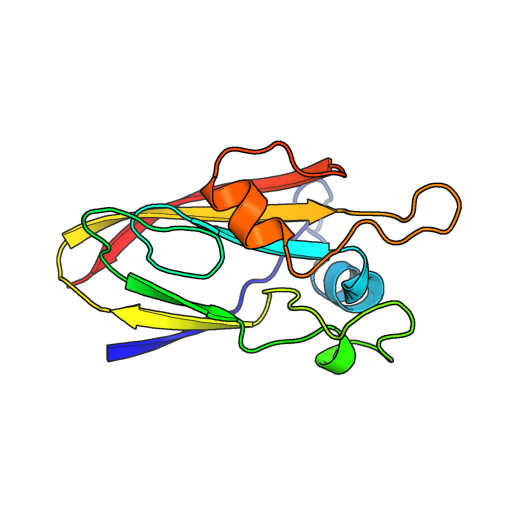98.12 89 LEU A O 1
ATOM 663 N N . ARG A 1 90 ? -5.419 -5.478 6.075 1.00 98.25 90 ARG A N 1
ATOM 664 C CA . ARG A 1 90 ? -4.962 -6.271 4.937 1.00 98.25 90 ARG A CA 1
ATOM 665 C C . ARG A 1 90 ? -4.047 -5.432 4.060 1.00 98.25 90 ARG A C 1
ATOM 667 O O . ARG A 1 90 ? -4.374 -4.293 3.737 1.00 98.25 90 ARG A O 1
ATOM 674 N N . VAL A 1 91 ? -2.908 -6.009 3.701 1.00 98.19 91 VAL A N 1
ATOM 675 C CA . VAL A 1 91 ? -1.869 -5.395 2.874 1.00 98.19 91 VAL A CA 1
ATOM 676 C C . VAL A 1 91 ? -1.749 -6.207 1.596 1.00 98.19 91 VAL A C 1
ATOM 678 O O . VAL A 1 91 ? -1.551 -7.422 1.655 1.00 98.19 91 VAL A O 1
ATOM 681 N N . ILE A 1 92 ? -1.883 -5.534 0.456 1.00 98.44 92 ILE A N 1
ATOM 682 C CA . ILE A 1 92 ? -1.800 -6.151 -0.868 1.00 98.44 92 ILE A CA 1
ATOM 683 C C . ILE A 1 92 ? -0.689 -5.454 -1.646 1.00 98.44 92 ILE A C 1
ATOM 685 O O . ILE A 1 92 ? -0.787 -4.251 -1.857 1.00 98.44 92 ILE A O 1
ATOM 689 N N . LEU A 1 93 ? 0.329 -6.190 -2.089 1.00 98.38 93 LEU A N 1
ATOM 690 C CA . LEU A 1 93 ? 1.316 -5.708 -3.059 1.00 98.38 93 LEU A CA 1
ATOM 691 C C . LEU A 1 93 ? 0.898 -6.173 -4.453 1.00 98.38 93 LEU A C 1
ATOM 693 O O . LEU A 1 93 ? 0.685 -7.371 -4.677 1.00 98.38 93 LEU A O 1
ATOM 697 N N . ARG A 1 94 ? 0.779 -5.229 -5.385 1.00 98.25 94 ARG A N 1
ATOM 698 C CA . ARG A 1 94 ? 0.565 -5.513 -6.805 1.00 98.25 94 ARG A CA 1
ATOM 699 C C . ARG A 1 94 ? 1.830 -5.214 -7.594 1.00 98.25 94 ARG A C 1
ATOM 701 O O . ARG A 1 94 ? 2.401 -4.145 -7.401 1.00 98.25 94 ARG A O 1
ATOM 708 N N . HIS A 1 95 ? 2.158 -6.111 -8.520 1.00 97.88 95 HIS A N 1
ATOM 709 C CA . HIS A 1 95 ? 3.127 -5.884 -9.592 1.00 97.88 95 HIS A CA 1
ATOM 710 C C . HIS A 1 95 ? 2.388 -5.604 -10.903 1.00 97.88 95 HIS A C 1
ATOM 712 O O . HIS A 1 95 ? 1.467 -6.330 -11.295 1.00 97.88 95 HIS A O 1
ATOM 718 N N . LEU A 1 96 ? 2.740 -4.495 -11.545 1.00 97.25 96 LEU A N 1
ATOM 719 C CA . LEU A 1 96 ? 2.010 -3.811 -12.611 1.00 97.25 96 LEU A CA 1
ATOM 720 C C . LEU A 1 96 ? 2.936 -3.520 -13.808 1.00 97.25 96 LEU A C 1
ATOM 722 O O . LEU A 1 96 ? 3.004 -2.367 -14.250 1.00 97.25 96 LEU A O 1
ATOM 726 N N . PRO A 1 97 ? 3.632 -4.534 -14.360 1.00 95.50 97 PRO A N 1
ATOM 727 C CA . PRO A 1 97 ? 4.596 -4.308 -15.425 1.00 95.50 97 PRO A CA 1
ATOM 728 C C . PRO A 1 97 ? 3.913 -3.728 -16.670 1.00 95.50 97 PRO A C 1
ATOM 730 O O . PRO A 1 97 ? 2.733 -4.014 -16.934 1.00 95.50 97 PRO A O 1
ATOM 733 N N . PRO A 1 98 ? 4.630 -2.930 -17.477 1.00 94.56 98 PRO A N 1
ATOM 734 C CA . PRO A 1 98 ? 4.064 -2.315 -18.664 1.00 94.56 98 PRO A CA 1
ATOM 735 C C . PRO A 1 98 ? 3.589 -3.365 -19.675 1.00 94.56 98 PRO A C 1
ATOM 737 O O . PRO A 1 98 ? 4.246 -4.374 -19.936 1.00 94.56 98 PRO A O 1
ATOM 740 N N . ILE A 1 99 ? 2.451 -3.096 -20.318 1.00 95.19 99 ILE A N 1
ATOM 741 C CA . ILE A 1 99 ? 1.908 -3.940 -21.389 1.00 95.19 99 ILE A CA 1
ATOM 742 C C . ILE A 1 99 ? 2.062 -3.193 -22.708 1.00 95.19 99 ILE A C 1
ATOM 744 O O . ILE A 1 99 ? 1.416 -2.170 -22.922 1.00 95.19 99 ILE A O 1
ATOM 748 N N . ASN A 1 100 ? 2.892 -3.722 -23.612 1.00 94.31 100 ASN A N 1
ATOM 749 C CA . ASN A 1 100 ? 3.270 -3.049 -24.863 1.00 94.31 100 ASN A CA 1
ATOM 750 C C . ASN A 1 100 ? 3.805 -1.625 -24.613 1.00 94.31 100 ASN A C 1
ATOM 752 O O . ASN A 1 100 ? 3.345 -0.676 -25.247 1.00 94.31 100 ASN A O 1
ATOM 756 N N . ASP A 1 101 ? 4.728 -1.491 -23.655 1.00 91.19 101 ASP A N 1
ATOM 757 C CA . ASP A 1 101 ? 5.346 -0.221 -23.240 1.00 91.19 101 ASP A CA 1
ATOM 758 C C . ASP A 1 101 ? 4.367 0.810 -22.641 1.00 91.19 101 ASP A C 1
ATOM 760 O O . ASP A 1 101 ? 4.688 1.993 -22.537 1.00 91.19 101 ASP A O 1
ATOM 764 N N . VAL A 1 102 ? 3.165 0.379 -22.236 1.00 93.19 102 VAL A N 1
ATOM 765 C CA . VAL A 1 102 ? 2.180 1.230 -21.556 1.00 93.19 102 VAL A CA 1
ATOM 766 C C . VAL A 1 102 ? 2.152 0.906 -20.059 1.00 93.19 102 VAL A C 1
ATOM 768 O O . VAL A 1 102 ? 1.775 -0.224 -19.713 1.00 93.19 102 VAL A O 1
ATOM 771 N N . PRO A 1 103 ? 2.483 1.871 -19.175 1.00 94.19 103 PRO A N 1
ATOM 772 C CA . PRO A 1 103 ? 2.370 1.704 -17.727 1.00 94.19 103 PRO A CA 1
ATOM 773 C C . PRO A 1 103 ? 0.959 1.281 -17.315 1.00 94.19 103 PRO A C 1
ATOM 775 O O . PRO A 1 103 ? -0.031 1.766 -17.867 1.00 94.19 103 PRO A O 1
ATOM 778 N N . GLN A 1 104 ? 0.866 0.351 -16.365 1.00 95.56 104 GLN A N 1
ATOM 779 C CA . GLN A 1 104 ? -0.419 -0.133 -15.844 1.00 95.56 104 GLN A CA 1
ATOM 780 C C . GLN A 1 104 ? -0.808 0.541 -14.524 1.00 95.56 104 GLN A C 1
ATOM 782 O O . GLN A 1 104 ? -1.992 0.585 -14.178 1.00 95.56 104 GLN A O 1
ATOM 787 N N . LYS A 1 105 ? 0.173 1.071 -13.788 1.00 96.19 105 LYS A N 1
ATOM 788 C CA . LYS A 1 105 ? -0.055 1.831 -12.564 1.00 96.19 105 LYS A CA 1
ATOM 789 C C . LYS A 1 105 ? -0.727 3.169 -12.882 1.00 96.19 105 LYS A C 1
ATOM 791 O O . LYS A 1 105 ? -0.391 3.837 -13.856 1.00 96.19 105 LYS A O 1
ATOM 796 N N . SER A 1 106 ? -1.739 3.524 -12.093 1.00 96.06 106 SER A N 1
ATOM 797 C CA . SER A 1 106 ? -2.478 4.783 -12.237 1.00 96.06 106 SER A CA 1
ATOM 798 C C . SER A 1 106 ? -3.059 5.237 -10.900 1.00 96.06 106 SER A C 1
ATOM 800 O O . SER A 1 106 ? -3.333 4.410 -10.025 1.00 96.06 106 SER A O 1
ATOM 802 N N . GLY A 1 107 ? -3.304 6.543 -10.754 1.00 96.12 107 GLY A N 1
ATOM 803 C CA . GLY A 1 107 ? -3.906 7.123 -9.548 1.00 96.12 107 GLY A CA 1
ATOM 804 C C . GLY A 1 107 ? -5.332 6.645 -9.248 1.00 96.12 107 GLY A C 1
ATOM 805 O O . GLY A 1 107 ? -5.802 6.790 -8.121 1.00 96.12 107 GLY A O 1
ATOM 806 N N . GLU A 1 108 ? -6.011 6.022 -10.214 1.00 96.81 108 GLU A N 1
ATOM 807 C CA . GLU A 1 108 ? -7.365 5.491 -10.038 1.00 96.81 108 GLU A CA 1
ATOM 808 C C . GLU A 1 108 ? -7.384 4.133 -9.321 1.00 96.81 108 GLU A C 1
ATOM 810 O O . GLU A 1 108 ? -8.389 3.806 -8.683 1.00 96.81 108 GLU A O 1
ATOM 815 N N . LEU A 1 109 ? -6.281 3.366 -9.353 1.00 97.81 109 LEU A N 1
ATOM 816 C CA . LEU A 1 109 ? -6.227 1.989 -8.836 1.00 97.81 109 LEU A CA 1
ATOM 817 C C . LEU A 1 109 ? -6.746 1.829 -7.395 1.00 97.81 109 LEU A C 1
ATOM 819 O O . LEU A 1 109 ? -7.466 0.860 -7.142 1.00 97.81 109 LEU A O 1
ATOM 823 N N . PRO A 1 110 ? -6.455 2.737 -6.438 1.00 98.06 110 PRO A N 1
ATOM 824 C CA . PRO A 1 110 ? -7.030 2.635 -5.099 1.00 98.06 110 PRO A CA 1
ATOM 825 C C . PRO A 1 110 ? -8.563 2.709 -5.109 1.00 98.06 110 PRO A C 1
ATOM 827 O O . PRO A 1 110 ? -9.230 1.897 -4.468 1.00 98.06 110 PRO A O 1
ATOM 830 N N . SER A 1 111 ? -9.139 3.622 -5.894 1.00 97.25 111 SER A N 1
ATOM 831 C CA . SER A 1 111 ? -10.594 3.770 -6.005 1.00 97.25 111 SER A CA 1
ATOM 832 C C . SER A 1 111 ? -11.241 2.609 -6.773 1.00 97.25 111 SER A C 1
ATOM 834 O O . SER A 1 111 ? -12.336 2.153 -6.427 1.00 97.25 111 SER A O 1
ATOM 836 N N . ASP A 1 112 ? -10.544 2.071 -7.778 1.00 97.94 112 ASP A N 1
ATOM 837 C CA . ASP A 1 112 ? -10.925 0.856 -8.490 1.00 97.94 112 ASP A CA 1
ATOM 838 C C . ASP A 1 112 ? -11.046 -0.304 -7.498 1.00 97.94 112 ASP A C 1
ATOM 840 O O . ASP A 1 112 ? -12.101 -0.939 -7.425 1.00 97.94 112 ASP A O 1
ATOM 844 N N . LEU A 1 113 ? -10.028 -0.507 -6.657 1.00 96.94 113 LEU A N 1
ATOM 845 C CA . LEU A 1 113 ? -10.034 -1.554 -5.640 1.00 96.94 113 LEU A CA 1
ATOM 846 C C . LEU A 1 113 ? -11.155 -1.349 -4.618 1.00 96.94 113 LEU A C 1
ATOM 848 O O . LEU A 1 113 ? -11.904 -2.284 -4.335 1.00 96.94 113 LEU A O 1
ATOM 852 N N . ALA A 1 114 ? -11.316 -0.123 -4.110 1.00 96.12 114 ALA A N 1
ATOM 853 C CA . ALA A 1 114 ? -12.358 0.221 -3.142 1.00 96.12 114 ALA A CA 1
ATOM 854 C C . ALA A 1 114 ? -13.774 -0.040 -3.690 1.00 96.12 114 ALA A C 1
ATOM 856 O O . ALA A 1 114 ? -14.683 -0.392 -2.940 1.00 96.12 114 ALA A O 1
ATOM 857 N N . SER A 1 115 ? -13.960 0.105 -5.007 1.00 95.50 115 SER A N 1
ATOM 858 C CA . SER A 1 115 ? -15.221 -0.183 -5.705 1.00 95.50 115 SER A CA 1
ATOM 859 C C . SER A 1 115 ? -15.395 -1.654 -6.111 1.00 95.50 115 SER A C 1
ATOM 861 O O . SER A 1 115 ? -16.418 -2.010 -6.699 1.00 95.50 115 SER A O 1
ATOM 863 N N . GLY A 1 116 ? -14.429 -2.520 -5.788 1.00 94.44 116 GLY A N 1
ATOM 864 C CA . GLY A 1 116 ? -14.452 -3.944 -6.123 1.00 94.44 116 GLY A CA 1
ATOM 865 C C . GLY A 1 116 ? -14.159 -4.240 -7.595 1.00 94.44 116 GLY A C 1
ATOM 866 O O . GLY A 1 116 ? -14.513 -5.319 -8.075 1.00 94.44 116 GLY A O 1
ATOM 867 N N . ARG A 1 117 ? -13.547 -3.300 -8.326 1.00 96.12 117 ARG A N 1
ATOM 868 C CA . ARG A 1 117 ? -13.075 -3.547 -9.691 1.00 96.12 117 ARG A CA 1
ATOM 869 C C . ARG A 1 117 ? -11.800 -4.381 -9.675 1.00 96.12 117 ARG A C 1
ATOM 871 O O . ARG A 1 117 ? -10.992 -4.315 -8.753 1.00 96.12 117 ARG A O 1
ATOM 878 N N . GLU A 1 118 ? -11.639 -5.175 -10.725 1.00 94.50 118 GLU A N 1
ATOM 879 C CA . GLU A 1 118 ? -10.412 -5.926 -10.957 1.00 94.50 118 GLU A CA 1
ATOM 880 C C . GLU A 1 118 ? -9.287 -4.968 -11.359 1.00 94.50 118 GLU A C 1
ATOM 882 O O . GLU A 1 118 ? -9.482 -4.091 -12.202 1.00 94.50 118 GLU A O 1
ATOM 887 N N . LEU A 1 119 ? -8.119 -5.137 -10.742 1.00 97.44 119 LEU A N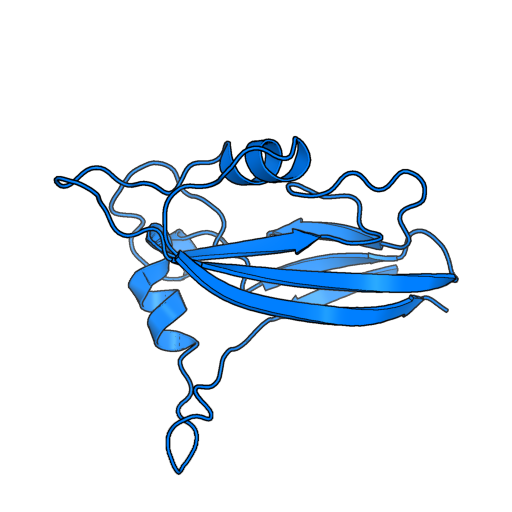 1
ATOM 888 C CA . LEU A 1 119 ? -6.925 -4.357 -11.057 1.00 97.44 119 LEU A CA 1
ATOM 889 C C . LEU A 1 119 ? -6.087 -5.077 -12.135 1.00 97.44 119 LEU A C 1
ATOM 891 O O . LEU A 1 119 ? -6.095 -6.309 -12.180 1.00 97.44 119 LEU A O 1
ATOM 895 N N . PRO A 1 120 ? -5.306 -4.362 -12.966 1.00 96.62 120 PRO A N 1
ATOM 896 C CA . PRO A 1 120 ? -4.314 -4.968 -13.866 1.00 96.62 120 PRO A CA 1
ATOM 897 C C . PRO A 1 120 ? -3.113 -5.518 -13.085 1.00 96.62 120 PRO A C 1
ATOM 899 O O . PRO A 1 120 ? -2.907 -5.091 -11.953 1.00 96.62 120 PRO A O 1
ATOM 902 N N . GLY A 1 121 ? -2.337 -6.447 -13.659 1.00 96.19 121 GLY A N 1
ATOM 903 C CA . GLY A 1 121 ? -1.117 -7.017 -13.050 1.00 96.19 121 GLY A CA 1
ATOM 904 C C . GLY A 1 121 ? -1.318 -8.256 -12.158 1.00 96.19 121 GLY A C 1
ATOM 905 O O . GLY A 1 121 ? -2.402 -8.854 -12.130 1.00 96.19 121 GLY A O 1
ATOM 906 N N . SER A 1 122 ? -0.277 -8.657 -11.420 1.00 97.56 122 SER A N 1
ATOM 907 C CA . SER A 1 122 ? -0.273 -9.799 -10.484 1.00 97.56 122 SER A CA 1
ATOM 908 C C . SER A 1 122 ? -0.308 -9.361 -9.020 1.00 97.56 122 SER A C 1
ATOM 910 O O . SER A 1 122 ? -0.057 -8.209 -8.680 1.00 97.56 122 SER A O 1
ATOM 912 N N . VAL A 1 123 ? -0.809 -10.249 -8.156 1.00 97.62 123 VAL A N 1
ATOM 913 C CA . VAL A 1 123 ? -0.755 -10.071 -6.700 1.00 97.62 123 VAL A CA 1
ATOM 914 C C . VAL A 1 123 ? 0.476 -10.817 -6.226 1.00 97.62 123 VAL A C 1
ATOM 916 O O . VAL A 1 123 ? 0.513 -12.042 -6.346 1.00 97.62 123 VAL A O 1
ATOM 919 N N . ASP A 1 124 ? 1.430 -10.087 -5.670 1.00 95.50 124 ASP A N 1
ATOM 920 C CA . ASP A 1 124 ? 2.673 -10.674 -5.176 1.00 95.50 124 ASP A CA 1
ATOM 921 C C . ASP A 1 124 ? 2.563 -10.986 -3.685 1.00 95.50 124 ASP A C 1
ATOM 923 O O . ASP A 1 124 ? 3.012 -12.033 -3.218 1.00 95.50 124 ASP A O 1
ATOM 927 N N . VAL A 1 125 ? 1.876 -10.113 -2.940 1.00 96.06 125 VAL A N 1
ATOM 928 C CA . VAL A 1 125 ? 1.580 -10.301 -1.518 1.00 96.06 125 VAL A CA 1
ATOM 929 C C . VAL A 1 125 ? 0.131 -9.940 -1.236 1.00 96.06 125 VAL A C 1
ATOM 931 O O . VAL A 1 125 ? -0.383 -8.945 -1.736 1.00 96.06 125 VAL A O 1
ATOM 934 N N . ASP A 1 126 ? -0.515 -10.747 -0.400 1.00 97.44 126 ASP A N 1
ATOM 935 C CA . ASP A 1 126 ? -1.865 -10.514 0.103 1.00 97.44 126 ASP A CA 1
ATOM 936 C C . ASP A 1 126 ? -1.989 -11.123 1.500 1.00 97.44 126 ASP A C 1
ATOM 938 O O . ASP A 1 126 ? -2.157 -12.335 1.666 1.00 97.44 126 ASP A O 1
ATOM 942 N N . LEU A 1 127 ? -1.815 -10.281 2.516 1.00 97.00 127 LEU A N 1
ATOM 943 C CA . LEU A 1 127 ? -1.759 -10.703 3.911 1.00 97.00 127 LEU A CA 1
ATOM 944 C C . LEU A 1 127 ? -2.765 -9.928 4.745 1.00 97.00 127 LEU A C 1
ATOM 946 O O . LEU A 1 127 ? -2.859 -8.708 4.646 1.00 97.00 127 LEU A O 1
ATOM 950 N N . THR A 1 128 ? -3.458 -10.643 5.628 1.00 98.38 128 THR A N 1
ATOM 951 C CA . THR A 1 128 ? -4.366 -10.058 6.615 1.00 98.38 128 THR A CA 1
ATOM 952 C C . THR A 1 128 ? -3.797 -10.245 8.013 1.00 98.38 128 THR A C 1
ATOM 954 O O . THR A 1 128 ? -3.496 -11.362 8.435 1.00 98.38 128 THR A O 1
ATOM 957 N N . PHE A 1 129 ? -3.711 -9.145 8.749 1.00 97.94 129 PHE A N 1
ATOM 958 C CA . PHE A 1 129 ? -3.297 -9.066 10.140 1.00 97.94 129 PHE A CA 1
ATOM 959 C C . PHE A 1 129 ? -4.502 -8.742 11.023 1.00 97.94 129 PHE A C 1
ATOM 961 O O . PHE A 1 129 ? -5.420 -8.028 10.611 1.00 97.94 129 PHE A O 1
ATOM 968 N N . ALA A 1 130 ? -4.484 -9.232 12.263 1.00 98.25 130 ALA A N 1
ATOM 969 C CA . ALA A 1 130 ? -5.391 -8.729 13.286 1.00 98.25 130 ALA A CA 1
ATOM 970 C C . ALA A 1 130 ? -4.993 -7.290 13.642 1.00 98.25 130 ALA A C 1
ATOM 972 O O . ALA A 1 130 ? -3.825 -7.019 13.927 1.00 98.25 130 ALA A O 1
ATOM 973 N N . LEU A 1 131 ? -5.963 -6.382 13.634 1.00 97.69 131 LEU A N 1
ATOM 974 C CA . LEU A 1 131 ? -5.792 -4.991 14.030 1.00 97.69 131 LEU A CA 1
ATOM 975 C C . LEU A 1 131 ? -6.376 -4.801 15.428 1.00 97.69 131 LEU A C 1
ATOM 977 O O . LEU A 1 131 ? -7.541 -5.109 15.658 1.00 97.69 131 LEU A O 1
ATOM 981 N N . LEU A 1 132 ? -5.576 -4.271 16.348 1.00 97.69 132 LEU A N 1
ATOM 982 C CA . LEU A 1 132 ? -6.024 -3.860 17.673 1.00 97.69 132 LEU A CA 1
ATOM 983 C C . LEU A 1 132 ? -5.704 -2.379 17.861 1.00 97.69 132 LEU A C 1
ATOM 985 O O . LEU A 1 132 ? -4.546 -1.974 17.752 1.00 97.69 132 LEU A O 1
ATOM 989 N N . VAL A 1 133 ? -6.726 -1.591 18.182 1.00 97.38 133 VAL A N 1
ATOM 990 C CA . VAL A 1 133 ? -6.598 -0.187 18.576 1.00 97.38 133 VAL A CA 1
ATOM 991 C C . VAL A 1 133 ? -7.094 -0.057 20.013 1.00 97.38 133 VAL A C 1
ATOM 993 O O . VAL A 1 133 ? -8.220 -0.447 20.320 1.00 97.38 133 VAL A O 1
ATOM 996 N N . SER A 1 134 ? -6.256 0.476 20.901 1.00 91.75 134 SER A N 1
ATOM 997 C CA . SER A 1 134 ? -6.523 0.588 22.345 1.00 91.75 134 SER A CA 1
ATOM 998 C C . SER A 1 134 ? -6.229 1.977 22.881 1.00 91.75 134 SER A C 1
ATOM 1000 O O . SER A 1 134 ? -5.178 2.519 22.469 1.00 91.75 134 SER A O 1
#

Sequence (134 aa):
MSYELTISFANALVDPPEDITAEIEDEAEEHMLFIVGDVVGPAAAADTPLISHRYEDLESDYGANATGEDLPVGLVNRIEALAPGEGSLRVILRHLPPINDVPQKSGELPSDLASGRELPGSVDVDLTFALLVS

Nearest PDB structures (foldseek):
  4ziu-assembly1_A  TM=4.532E-01  e=3.826E+00  Escherichia coli K-12
  4lzk-assembly1_C  TM=3.512E-01  e=3.181E+00  Burkholderia cenocepacia J2315
  3u6g-assembly1_B  TM=2.634E-01  e=4.603E+00  Phocaeicola vulgatus ATCC 8482

=== Feature glossary ===
The record interleaves many kinds of information about one protein. Here is each kind framed as the question it answers.

Q: What known structures does this most resemble?
A: Structural 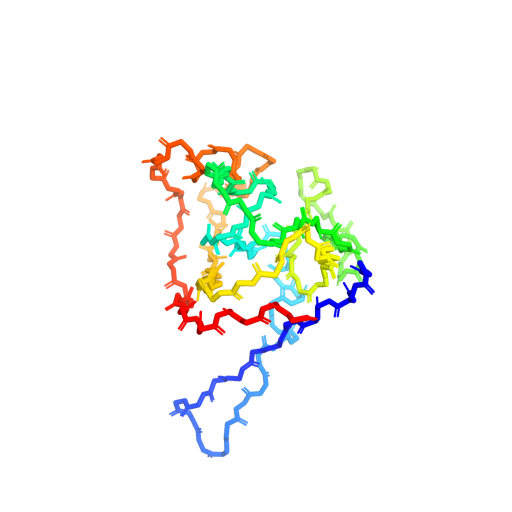nearest neighbors (via Foldseek easy-search vs the PDB). Reported per hit: target PDB id, E-value, and alignment TM-score. A TM-score above ~0.5 is the conventional threshold for 'same fold'.

Q: Where is each backbone atom in 3D?
A: The mmCIF table is the protein's shape written out atom by atom. For each backbone N, Cα, C, and carbonyl O, it records an (x, y, z) coordinate triple in Å plus the residue type, chain letter, and residue number.

Q: What are the backbone torsion angles?
A: The φ/ψ torsion pair specifies the backbone conformation at each residue. φ rotates about the N–Cα bond, ψ about the Cα–C bond. Steric clashes forbid most of the (φ, ψ) plane — the allowed regions (α-helix basin, β-sheet basin, left-handed helix) are the Ramachandran-allowed regions.

Q: Which residues are buried vs exposed?
A: Solvent-accessible surface area (SASA) is the area in Å² traced out by the centre of a 1.4 Å probe sphere (a water molecule) rolled over the protein's van der Waals surface (Shrake–Rupley / Lee–Richards construction). Buried residues have near-zero SASA; fully exposed residues can exceed 200 Å². The total SASA scales roughly with the number of surface residues.

Q: How confident is the AlphaFold model at each residue?
A: pLDDT is the predicted lDDT-Cα score: AlphaFold's confidence that the local environment of each residue (all inter-atomic distances within 15 Å) is correctly placed. It is a per-residue number between 0 and 100, with higher meaning more reliable.

Q: What does the local fold look like, residue by residue?
A: 3Di is Foldseek's structural alphabet. Each residue is assigned one of twenty discrete states based on how its Cα sits relative to its spatial (not sequential) neighbors. Aligning 3Di strings finds structural homologs roughly as well as full 3D superposition, but orders of magnitude faster.

Q: How big and how compact is the whole molecule?
A: Radius of gyration (Rg) is the root-mean-square distance of Cα atoms from their centroid — a single number for overall size and compactness. A globular domain of N residues has Rg ≈ 2.2·N^0.38 Å; an extended or disordered chain has a much larger Rg. The Cα contact count is the number of residue pairs whose Cα atoms are within 8 Å and are more than four positions apart in sequence — a standard proxy for tertiary packing density. The bounding box is the smallest axis-aligned box enclosing all Cα atoms.

Q: Which residues are in helices, strands, or loops?
A: DSSP 8-state secondary structure assigns each residue one of H (α-helix), G (3₁₀-helix), I (π-helix), E (extended β-strand), B (isolated β-bridge), T (hydrogen-bonded turn), S (bend), or '-' (coil). The assignment is computed from backbone hydrogen-bond geometry via the Kabsch–Sander algorithm.

Q: How mobile is each atom in the crystal?
A: Crystallographic B-factors measure how much each atom's electron density is smeared out, in Å². They rise in mobile loops and surface residues and fall in the buried interior. In AlphaFold models this column is repurposed to hold pLDDT instead.

Q: What if only a Cα trace is available?
A: P-SEA three-state annotation labels each residue as helix, strand, or coil based purely on the geometry of the Cα trace. It serves as a fallback when the full backbone (and thus DSSP) is unavailable.

Q: What family and function is it annotated with?
A: Database cross-references. InterPro integrates a dozen domain/family signature databases into unified entries with residue-range hits. GO terms attach function/process/location labels with evidence codes. CATH codes position the fold in a four-level structural taxonomy. Organism is the NCBI-taxonomy species name.

Q: Are the domains correctly placed relative to each other?
A: Predicted Aligned Error (PAE) is an AlphaFold confidence matrix: entry (i, j) is the expected error in the position of residue j, in ångströms, when the prediction is superimposed on the true structure at residue i. Low PAE within a block of residues means that block is internally rigid and well-predicted; high PAE between two blocks means their relative placement is uncertain even if each block individually is confident.

Q: What do the diagnostic plots show?
A: Three diagnostic plots accompany the record. The Cα contact map visualizes the tertiary structure as a 2D adjacency matrix (8 Å cutoff, sequence-local contacts suppressed). The Ramachandran plot shows the distribution of backbone (φ, ψ) torsions, with points in the α and β basins reflecting secondary structure content. The PAE plot shows AlphaFold's inter-residue confidence as a color matrix.

Q: What is the amino-acid chain?
A: Primary structure: the covalent order of the twenty standard amino acids along the backbone. Two proteins with the same sequence will (almost always) fold to the same structure; two with 30% identity often share a fold but not the details.

Q: What do the rendered images show?
A: The six renders are orthographic views along the three Cartesian axes in both directions. Representation (cartoon, sticks, or surface) and color scheme (sequence-rainbow or by-chain) vary across proteins so the training set covers all the common visualization conventions.